Protein AF-A0A519MA25-F1 (afdb_monomer_lite)

Radius of gyration: 19.45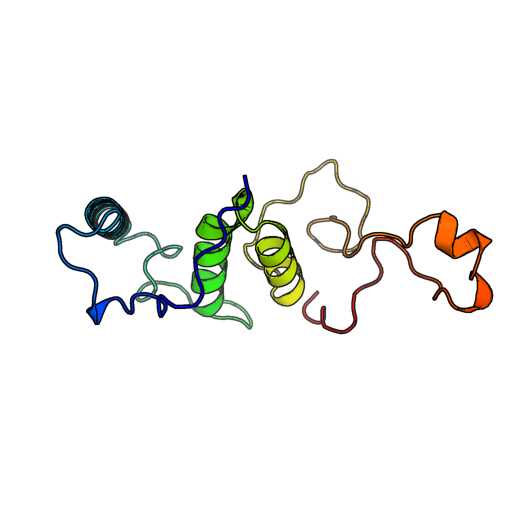 Å; chains: 1; bounding box: 44×44×52 Å

Secondary structure (DSSP, 8-state):
---PPPTTS----GGG--TTSTTHHHHHHHHHHTTT-TTT-TTT----STTTTHHHHHHHHHHHHTTTSHHHHHHHHHHH--S-PPPPTT--S-SSTT---SSPPPPHHHHHHSGGGS----TTSPPTT----

Structure (mmCIF, N/CA/C/O backbone):
data_AF-A0A519MA25-F1
#
_entry.id   AF-A0A519MA25-F1
#
loop_
_atom_site.group_PDB
_atom_site.id
_atom_site.type_symbol
_atom_site.label_atom_id
_atom_site.label_alt_id
_atom_site.label_comp_id
_atom_site.label_asym_id
_atom_site.label_entity_id
_atom_site.label_seq_id
_atom_site.pdbx_PDB_ins_code
_atom_site.Cartn_x
_atom_site.Cartn_y
_atom_site.Cartn_z
_atom_site.occupancy
_atom_site.B_iso_or_equiv
_atom_site.auth_seq_id
_atom_site.auth_comp_id
_atom_site.auth_asym_id
_atom_site.auth_atom_id
_atom_site.pdbx_PDB_model_num
ATOM 1 N N . MET A 1 1 ? 16.150 -11.833 9.141 1.00 39.25 1 MET A N 1
ATOM 2 C CA . MET A 1 1 ? 15.090 -12.604 9.821 1.00 39.25 1 MET A CA 1
ATOM 3 C C . MET A 1 1 ? 13.832 -12.474 8.975 1.00 39.25 1 MET A C 1
ATOM 5 O O . MET A 1 1 ? 13.166 -11.455 9.054 1.00 39.25 1 MET A O 1
ATOM 9 N N . TYR A 1 2 ? 13.580 -13.423 8.071 1.00 37.94 2 TYR A N 1
ATOM 10 C CA . TYR A 1 2 ? 12.334 -13.448 7.301 1.00 37.94 2 TYR A CA 1
ATOM 11 C C . TYR A 1 2 ? 11.274 -14.107 8.176 1.00 37.94 2 TYR A C 1
ATOM 13 O O . TYR A 1 2 ? 11.404 -15.282 8.511 1.00 37.94 2 TYR A O 1
ATOM 21 N N . ALA A 1 3 ? 10.253 -13.355 8.573 1.00 50.03 3 ALA A N 1
ATOM 22 C CA . ALA A 1 3 ? 9.074 -13.916 9.218 1.00 50.03 3 ALA A CA 1
ATOM 23 C C . ALA A 1 3 ? 8.199 -14.574 8.139 1.00 50.03 3 ALA A C 1
ATOM 25 O O . ALA A 1 3 ? 7.176 -14.029 7.737 1.00 50.03 3 ALA A O 1
ATOM 26 N N . TYR A 1 4 ? 8.630 -15.718 7.603 1.00 46.66 4 TYR A N 1
ATOM 27 C CA . TYR A 1 4 ? 7.770 -16.499 6.722 1.00 46.66 4 TYR A CA 1
ATOM 28 C C . TYR A 1 4 ? 6.753 -17.253 7.581 1.00 46.66 4 TYR A C 1
ATOM 30 O O . TYR A 1 4 ? 7.096 -18.028 8.474 1.00 46.66 4 TYR A O 1
ATOM 38 N N . ARG A 1 5 ? 5.471 -17.001 7.328 1.00 49.75 5 ARG A N 1
ATOM 39 C CA . ARG A 1 5 ? 4.375 -17.780 7.899 1.00 49.75 5 ARG A CA 1
ATOM 40 C C . ARG A 1 5 ? 4.265 -19.077 7.097 1.00 49.75 5 ARG A C 1
ATOM 42 O O . ARG A 1 5 ? 4.099 -19.030 5.883 1.00 49.75 5 ARG A O 1
ATOM 49 N N . SER A 1 6 ? 4.371 -20.226 7.764 1.00 45.19 6 SER A N 1
ATOM 50 C CA . SER A 1 6 ? 4.142 -21.539 7.144 1.00 45.19 6 SER A CA 1
ATOM 51 C C . SER A 1 6 ? 2.755 -21.582 6.492 1.00 45.19 6 SER A C 1
ATOM 53 O O . SER A 1 6 ? 1.752 -21.360 7.172 1.00 45.19 6 SER A O 1
ATOM 55 N N . GLY A 1 7 ? 2.695 -21.889 5.191 1.00 49.03 7 GLY A N 1
ATOM 56 C CA . GLY A 1 7 ? 1.465 -21.901 4.383 1.00 49.03 7 GLY A CA 1
ATOM 57 C C . GLY A 1 7 ? 0.425 -22.961 4.772 1.00 49.03 7 GLY A C 1
ATOM 58 O O . GLY A 1 7 ? -0.634 -23.026 4.161 1.00 49.03 7 GLY A O 1
ATOM 59 N N . THR A 1 8 ? 0.699 -23.784 5.788 1.00 45.81 8 THR A N 1
ATOM 60 C CA . THR A 1 8 ? -0.249 -24.760 6.351 1.00 45.81 8 THR A CA 1
ATOM 61 C C . THR A 1 8 ? -1.194 -24.167 7.391 1.00 45.81 8 THR A C 1
ATOM 63 O O . THR A 1 8 ? -2.216 -24.772 7.703 1.00 45.81 8 THR A O 1
ATOM 66 N N . ALA A 1 9 ? -0.899 -22.978 7.917 1.00 47.56 9 ALA A N 1
ATOM 67 C CA . ALA A 1 9 ? -1.869 -22.236 8.699 1.00 47.56 9 ALA A CA 1
ATOM 68 C C . ALA A 1 9 ? -2.711 -21.421 7.723 1.00 47.56 9 ALA A C 1
ATOM 70 O O . ALA A 1 9 ? -2.257 -20.372 7.253 1.00 47.56 9 ALA A O 1
ATOM 71 N N . ALA A 1 10 ? -3.950 -21.863 7.471 1.00 46.88 10 ALA A N 1
ATOM 72 C CA . ALA A 1 10 ? -4.991 -20.947 7.018 1.00 46.88 10 ALA A CA 1
ATOM 73 C C . ALA A 1 10 ? -4.832 -19.626 7.801 1.00 46.88 10 ALA A C 1
ATOM 75 O O . ALA A 1 10 ? -4.471 -19.674 8.993 1.00 46.88 10 ALA A O 1
ATOM 76 N N . PRO A 1 11 ? -5.013 -18.440 7.179 1.00 51.09 11 PRO A N 1
ATOM 77 C CA . PRO A 1 11 ? -5.175 -17.232 7.974 1.00 51.09 11 PRO A CA 1
ATOM 78 C C . PRO A 1 11 ? -6.191 -17.614 9.039 1.00 51.09 11 PRO A C 1
ATOM 80 O O . PRO A 1 11 ? -7.239 -18.149 8.683 1.00 51.09 11 PRO A O 1
ATOM 83 N N . ALA A 1 12 ? -5.818 -17.503 10.319 1.00 51.12 12 ALA A N 1
ATOM 84 C CA . ALA A 1 12 ? -6.768 -17.722 11.387 1.00 51.12 12 ALA A CA 1
ATOM 85 C C . ALA A 1 12 ? -7.875 -16.735 11.054 1.00 51.12 12 ALA A C 1
ATOM 87 O O . ALA A 1 12 ? -7.700 -15.522 11.184 1.00 51.12 12 ALA A O 1
ATOM 88 N N . THR A 1 13 ? -8.959 -17.239 10.475 1.00 45.03 13 THR A N 1
ATOM 89 C CA . THR A 1 13 ? -10.181 -16.481 10.416 1.00 45.03 13 THR A CA 1
ATOM 90 C C . THR A 1 13 ? -10.443 -16.158 11.876 1.00 45.03 13 THR A C 1
ATOM 92 O O . THR A 1 13 ? -10.137 -16.963 12.759 1.00 45.03 13 THR A O 1
ATOM 95 N N . VAL A 1 14 ? -10.932 -14.957 12.166 1.00 53.12 14 VAL A N 1
ATOM 96 C CA . VAL A 1 14 ? -11.204 -14.529 13.551 1.00 53.12 14 VAL A CA 1
ATOM 97 C C . VAL A 1 14 ? -11.963 -15.624 14.333 1.00 53.12 14 VAL A C 1
ATOM 99 O O . VAL A 1 14 ? -11.759 -15.788 15.529 1.00 53.12 14 VAL A O 1
ATOM 102 N N . ALA A 1 15 ? -12.726 -16.461 13.619 1.00 52.00 15 ALA A N 1
ATOM 103 C CA . ALA A 1 15 ? -13.397 -17.667 14.090 1.00 52.00 15 ALA A CA 1
ATOM 104 C C . ALA A 1 15 ? -12.537 -18.720 14.833 1.00 52.00 15 ALA A C 1
ATOM 106 O O . ALA A 1 15 ? -13.106 -19.456 15.631 1.00 52.00 15 ALA A O 1
ATOM 107 N N . SER A 1 16 ? -11.218 -18.832 14.617 1.00 57.28 16 SER A N 1
ATOM 108 C CA . SER A 1 16 ? -10.362 -19.790 15.350 1.00 57.28 16 SER A CA 1
ATOM 109 C C . SER A 1 16 ? -9.531 -19.154 16.470 1.00 57.28 16 SER A C 1
ATOM 111 O O . SER A 1 16 ? -8.800 -19.862 17.163 1.00 57.28 16 SER A O 1
ATOM 113 N N . ALA A 1 17 ? -9.588 -17.830 16.630 1.00 65.69 17 ALA A N 1
ATOM 114 C CA . ALA A 1 17 ? -8.863 -17.128 17.679 1.00 65.69 17 ALA A CA 1
ATOM 115 C C . ALA A 1 17 ? -9.638 -17.219 19.001 1.00 65.69 17 ALA A C 1
ATOM 117 O O . ALA A 1 17 ? -10.780 -16.779 19.109 1.00 65.69 17 ALA A O 1
ATOM 118 N N . THR A 1 18 ? -9.011 -17.783 20.029 1.00 75.00 18 THR A N 1
ATOM 119 C CA . THR A 1 18 ? -9.531 -17.772 21.404 1.00 75.00 18 THR A CA 1
ATOM 120 C C . THR A 1 18 ? -8.996 -16.560 22.167 1.00 75.00 18 THR A C 1
ATOM 122 O O . THR A 1 18 ? -7.985 -15.974 21.782 1.00 75.00 18 THR A O 1
ATOM 125 N N . ALA A 1 19 ? -9.599 -16.220 23.312 1.00 75.44 19 ALA A N 1
ATOM 126 C CA . ALA A 1 19 ? -9.124 -15.133 24.182 1.00 75.44 19 ALA A CA 1
ATOM 127 C C . ALA A 1 19 ? -7.660 -15.292 24.655 1.00 75.44 19 ALA A C 1
ATOM 129 O O . ALA A 1 19 ? -7.039 -14.320 25.072 1.00 75.44 19 ALA A O 1
ATOM 130 N N . THR A 1 20 ? -7.101 -16.503 24.579 1.00 79.62 20 THR A N 1
ATOM 131 C CA . THR A 1 20 ? -5.714 -16.819 24.952 1.00 79.62 20 THR A CA 1
ATOM 132 C C . THR A 1 20 ? -4.737 -16.780 23.775 1.00 79.62 20 THR A C 1
ATOM 134 O O . THR A 1 20 ? -3.533 -16.929 23.976 1.00 79.62 20 THR A O 1
ATOM 137 N N . THR A 1 21 ? -5.222 -16.584 22.545 1.00 86.00 21 THR A N 1
ATOM 138 C CA . THR A 1 21 ? -4.361 -16.487 21.363 1.00 86.00 21 THR A CA 1
ATOM 139 C C . THR A 1 21 ? -3.507 -15.221 21.451 1.00 86.00 21 THR A C 1
ATOM 141 O O . THR A 1 21 ? -4.016 -14.127 21.709 1.00 86.00 21 THR A O 1
ATOM 144 N N . ALA A 1 22 ? -2.197 -15.358 21.229 1.00 82.62 22 ALA A N 1
ATOM 145 C CA . ALA A 1 22 ? -1.273 -14.229 21.263 1.00 82.62 22 ALA A CA 1
ATOM 146 C C . ALA A 1 22 ? -1.735 -13.115 20.304 1.00 82.62 22 ALA A C 1
ATOM 148 O O . ALA A 1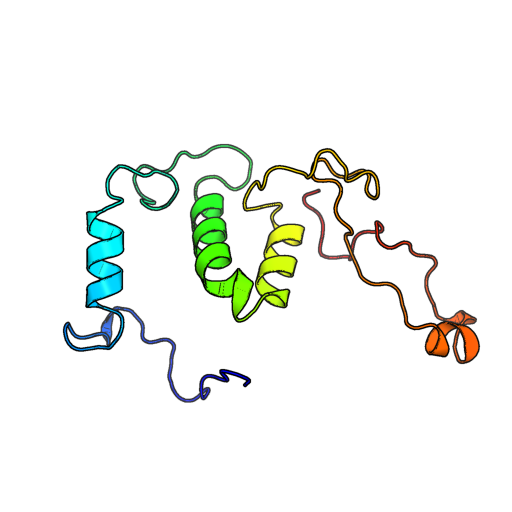 22 ? -2.024 -13.373 19.137 1.00 82.62 22 ALA A O 1
ATOM 149 N N . GLY A 1 23 ? -1.817 -11.879 20.804 1.00 83.25 23 GLY A N 1
ATOM 150 C CA . GLY A 1 23 ? -2.285 -10.717 20.042 1.00 83.25 23 GLY A CA 1
ATOM 151 C C . GLY A 1 23 ? -3.766 -10.367 20.232 1.00 83.25 23 GLY A C 1
ATOM 152 O O . GLY A 1 23 ? -4.136 -9.227 19.959 1.00 83.25 23 GLY A O 1
ATOM 153 N N . VAL A 1 24 ? -4.614 -11.277 20.739 1.00 86.38 24 VAL A N 1
ATOM 154 C CA . VAL A 1 24 ? -6.061 -11.012 20.904 1.00 86.38 24 VAL A CA 1
ATOM 155 C C . VAL A 1 24 ? -6.329 -9.929 21.948 1.00 86.38 24 VAL A C 1
ATOM 157 O O . VAL A 1 24 ? -7.131 -9.030 21.703 1.00 86.38 24 VAL A O 1
ATOM 160 N N . THR A 1 25 ? -5.618 -9.945 23.078 1.00 89.12 25 THR A N 1
ATOM 161 C CA . THR A 1 25 ? -5.731 -8.884 24.091 1.00 89.12 25 THR A CA 1
ATOM 162 C C . THR A 1 25 ? -5.348 -7.520 23.515 1.00 89.12 25 THR A C 1
ATOM 164 O O . THR A 1 25 ? -6.071 -6.548 23.708 1.00 89.12 25 THR A O 1
ATOM 167 N N . GLN A 1 26 ? -4.246 -7.439 22.762 1.00 90.44 26 GLN A N 1
ATOM 168 C CA . GLN A 1 26 ? -3.789 -6.198 22.131 1.00 90.44 26 GLN A CA 1
ATOM 169 C C . GLN A 1 26 ? -4.781 -5.702 21.073 1.00 90.44 26 GLN A C 1
ATOM 171 O O . GLN A 1 26 ? -5.070 -4.509 21.030 1.00 90.44 26 GLN A O 1
ATOM 176 N N . TYR A 1 27 ? -5.332 -6.609 20.262 1.00 87.00 27 TYR A N 1
ATOM 177 C CA . TYR A 1 27 ? -6.381 -6.307 19.288 1.00 87.00 27 TYR A CA 1
ATOM 178 C C . TYR A 1 27 ? -7.638 -5.730 19.956 1.00 87.00 27 TYR A C 1
ATOM 180 O O . TYR A 1 27 ? -8.116 -4.672 19.551 1.00 87.00 27 TYR A O 1
ATOM 188 N N . ASN A 1 28 ? -8.134 -6.367 21.022 1.00 89.75 28 ASN A N 1
ATOM 189 C CA . ASN A 1 28 ? -9.315 -5.895 21.748 1.00 89.75 28 ASN A CA 1
ATOM 190 C C . ASN A 1 28 ? -9.080 -4.518 22.385 1.00 89.75 28 ASN A C 1
ATOM 192 O O . ASN A 1 28 ? -9.925 -3.632 22.265 1.00 89.75 28 ASN A O 1
ATOM 196 N N . THR A 1 29 ? -7.913 -4.306 23.003 1.00 94.12 29 THR A N 1
ATOM 197 C CA . THR A 1 29 ? -7.520 -2.996 23.545 1.00 94.12 29 THR A CA 1
ATOM 198 C C . THR A 1 29 ? -7.434 -1.937 22.446 1.00 94.12 29 THR A C 1
ATOM 200 O O . THR A 1 29 ? -7.910 -0.817 22.627 1.00 94.12 29 THR A O 1
ATOM 203 N N . TYR A 1 30 ? -6.862 -2.279 21.288 1.00 92.69 30 TYR A N 1
ATOM 204 C CA . TYR A 1 30 ? -6.779 -1.372 20.146 1.00 92.69 30 TYR A CA 1
ATOM 205 C C . TYR A 1 30 ? -8.168 -0.937 19.665 1.00 92.69 30 TYR A C 1
ATOM 207 O O . TYR A 1 30 ? -8.387 0.259 19.476 1.00 92.69 30 TYR A O 1
ATOM 215 N N . LEU A 1 31 ? -9.120 -1.867 19.537 1.00 91.44 31 LEU A N 1
ATOM 216 C CA . LEU A 1 31 ? -10.497 -1.538 19.161 1.00 91.44 31 LEU A CA 1
ATOM 217 C C . LEU A 1 31 ? -11.196 -0.664 20.205 1.00 91.44 31 LEU A C 1
ATOM 219 O O . LEU A 1 31 ? -11.778 0.361 19.849 1.00 91.44 31 LEU A O 1
ATOM 223 N N . ALA A 1 32 ? -11.102 -1.028 21.487 1.00 94.38 32 ALA A N 1
ATOM 224 C CA . ALA A 1 32 ? -11.731 -0.285 22.577 1.00 94.38 32 ALA A CA 1
ATOM 225 C C . ALA A 1 32 ? -11.241 1.173 22.650 1.00 94.38 32 ALA A C 1
ATOM 227 O O . ALA A 1 32 ? -12.036 2.086 22.866 1.00 94.38 32 ALA A O 1
ATOM 228 N N . ASN A 1 33 ? -9.951 1.404 22.392 1.00 96.69 33 ASN A N 1
ATOM 229 C CA . ASN A 1 33 ? -9.353 2.740 22.418 1.00 96.69 33 ASN A CA 1
ATOM 230 C C . ASN A 1 33 ? -9.685 3.597 21.184 1.00 96.69 33 ASN A C 1
ATOM 232 O O . ASN A 1 33 ? -9.432 4.799 21.196 1.00 96.69 33 ASN A O 1
ATOM 236 N N . ASN A 1 34 ? -10.216 3.006 20.111 1.00 95.62 34 ASN A N 1
ATOM 237 C CA . ASN A 1 34 ? -10.396 3.676 18.821 1.00 95.62 34 ASN A CA 1
ATOM 238 C C . ASN A 1 34 ? -11.856 3.699 18.341 1.00 95.62 34 ASN A C 1
ATOM 240 O O . ASN A 1 34 ? -12.115 3.902 17.155 1.00 95.62 34 ASN A O 1
ATOM 244 N N . THR A 1 35 ? -12.824 3.550 19.248 1.00 95.69 35 THR A N 1
ATOM 245 C CA . THR A 1 35 ? -14.261 3.545 18.918 1.00 95.69 35 THR A CA 1
ATOM 246 C C . THR A 1 35 ? -14.725 4.811 18.194 1.00 95.69 35 THR A C 1
ATOM 248 O O . THR A 1 35 ? -15.580 4.717 17.319 1.00 95.69 35 THR A O 1
ATOM 251 N N . ALA A 1 36 ? -14.140 5.973 18.498 1.00 95.62 36 ALA A N 1
ATOM 252 C CA . ALA A 1 36 ? -14.449 7.256 17.857 1.00 95.62 36 ALA A CA 1
ATOM 253 C C . ALA A 1 36 ? -13.461 7.658 16.743 1.00 95.62 36 ALA A C 1
ATOM 255 O O . ALA A 1 36 ? -13.584 8.744 16.180 1.00 95.62 36 ALA A O 1
ATOM 256 N N . ASN A 1 37 ? -12.468 6.821 16.423 1.00 93.06 37 ASN A N 1
ATOM 257 C CA . ASN A 1 37 ? -11.458 7.137 15.415 1.00 93.06 37 ASN A CA 1
ATOM 258 C C . ASN A 1 37 ? -11.898 6.628 14.028 1.00 93.06 37 ASN A C 1
ATOM 260 O O . ASN A 1 37 ? -11.873 5.415 13.798 1.00 93.06 37 ASN A O 1
ATOM 264 N N . PRO A 1 38 ? -12.239 7.508 13.068 1.00 90.06 38 PRO A N 1
ATOM 265 C CA . PRO A 1 38 ? -12.717 7.092 11.748 1.00 90.06 38 PRO A CA 1
ATOM 266 C C . PRO A 1 38 ? -11.628 6.466 10.860 1.00 90.06 38 PRO A C 1
ATOM 268 O O . PRO A 1 38 ? -11.952 5.913 9.813 1.00 90.06 38 PRO A O 1
ATOM 271 N N . LEU A 1 39 ? -10.349 6.521 11.261 1.00 88.12 39 LEU A N 1
ATOM 272 C CA . LEU A 1 39 ? -9.246 5.817 10.589 1.00 88.12 39 LEU A CA 1
ATOM 273 C C . LEU A 1 39 ? -9.101 4.353 11.031 1.00 88.12 39 LEU A C 1
ATOM 275 O O . LEU A 1 39 ? -8.265 3.620 10.499 1.00 88.12 39 LEU A O 1
ATOM 279 N N . VAL A 1 40 ? -9.894 3.931 12.017 1.00 91.19 40 VAL A N 1
ATOM 280 C CA . VAL A 1 40 ? -9.856 2.589 12.609 1.00 91.19 40 VAL A CA 1
ATOM 281 C C . VAL A 1 40 ? -11.242 1.959 12.598 1.00 91.19 40 VAL A C 1
ATOM 283 O O . VAL A 1 40 ? -11.411 0.846 12.105 1.00 91.19 40 VAL A O 1
ATOM 286 N N . ASN A 1 41 ? -12.243 2.675 13.111 1.00 91.25 41 ASN A N 1
ATOM 287 C CA . ASN A 1 41 ? -13.614 2.199 13.157 1.00 91.25 41 ASN A CA 1
ATOM 288 C C . ASN A 1 41 ? -14.279 2.361 11.778 1.00 91.25 41 ASN A C 1
ATOM 290 O O . ASN A 1 41 ? -14.637 3.461 11.353 1.00 91.25 41 ASN A O 1
ATOM 294 N N . PHE A 1 42 ? -14.452 1.231 11.092 1.00 89.69 42 PHE A N 1
ATOM 295 C CA . PHE A 1 42 ? -15.022 1.152 9.748 1.00 89.69 42 PHE A CA 1
ATOM 296 C C . PHE A 1 42 ? -16.486 1.614 9.676 1.00 89.69 42 PHE A C 1
ATOM 298 O O . PHE A 1 42 ? -16.923 2.145 8.648 1.00 89.69 42 PHE A O 1
ATOM 305 N N . ASP A 1 43 ? -17.257 1.452 10.752 1.00 89.94 43 ASP A N 1
ATOM 306 C CA . ASP A 1 43 ? -18.680 1.796 10.756 1.00 89.94 43 ASP A CA 1
ATOM 307 C C . ASP A 1 43 ? -18.878 3.310 10.667 1.00 89.94 43 ASP A C 1
ATOM 309 O O . ASP A 1 43 ? -19.693 3.776 9.866 1.00 89.94 43 ASP A O 1
ATOM 313 N N . ILE A 1 44 ? -18.046 4.071 11.383 1.00 90.94 44 ILE A N 1
ATOM 314 C CA . ILE A 1 44 ? -18.079 5.542 11.410 1.00 90.94 44 ILE A CA 1
ATOM 315 C C . ILE A 1 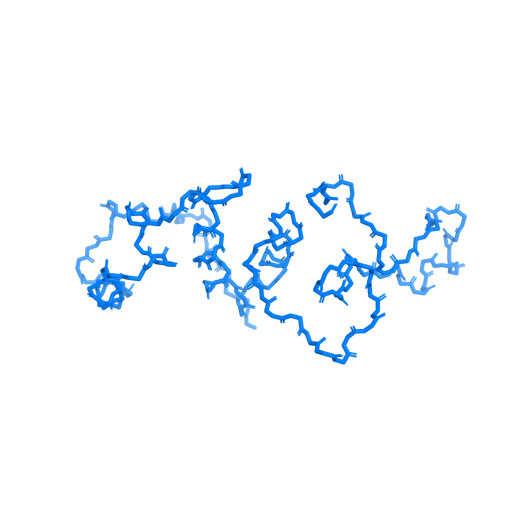44 ? -17.184 6.199 10.347 1.00 90.94 44 ILE A C 1
ATOM 317 O O . ILE A 1 44 ? -17.160 7.424 10.234 1.00 90.94 44 ILE A O 1
ATOM 321 N N . ALA A 1 45 ? -16.420 5.410 9.587 1.00 90.06 45 ALA A N 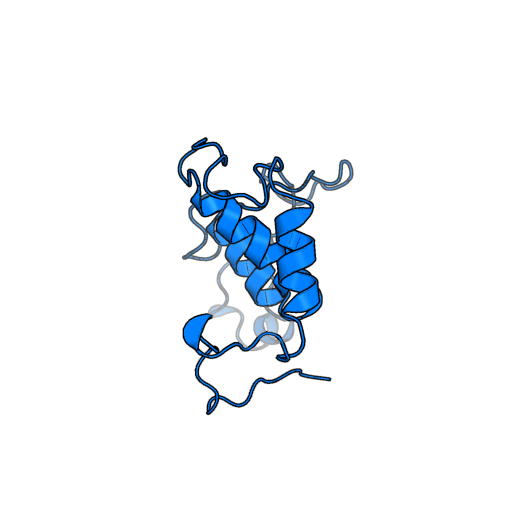1
ATOM 322 C CA . ALA A 1 45 ? -15.536 5.921 8.548 1.00 90.06 45 ALA A CA 1
ATOM 323 C C . ALA A 1 45 ? -16.310 6.667 7.452 1.00 90.06 45 ALA A C 1
ATOM 325 O O . ALA A 1 45 ? -17.355 6.208 6.979 1.00 90.06 45 ALA A O 1
ATOM 326 N N . THR A 1 46 ? -15.769 7.797 7.000 1.00 84.56 46 THR A N 1
ATOM 327 C CA . THR A 1 46 ? -16.375 8.596 5.933 1.00 84.56 46 THR A CA 1
ATOM 328 C C . THR A 1 46 ? -16.173 7.947 4.565 1.00 84.56 46 THR A C 1
ATOM 330 O O . THR A 1 46 ? -15.125 7.383 4.250 1.00 84.56 46 THR A O 1
ATOM 333 N N . THR A 1 47 ? -17.190 8.034 3.711 1.00 83.06 47 THR A N 1
ATOM 334 C CA . THR A 1 47 ? -17.100 7.651 2.299 1.00 83.06 47 THR A CA 1
ATOM 335 C C . THR A 1 47 ? -16.714 8.871 1.472 1.00 83.06 47 THR A C 1
ATOM 337 O O . THR A 1 47 ? -17.583 9.549 0.927 1.00 83.06 47 THR A O 1
ATOM 340 N N . SER A 1 48 ? -15.417 9.166 1.396 1.00 73.69 48 SER A N 1
ATOM 341 C CA . SER A 1 48 ? -14.900 10.302 0.624 1.00 73.69 48 SER A CA 1
ATOM 342 C C . SER A 1 48 ? -13.940 9.836 -0.472 1.00 73.69 48 SER A C 1
ATOM 344 O O . SER A 1 48 ? -13.057 9.015 -0.228 1.00 73.69 48 SER A O 1
ATOM 346 N N . GLY A 1 49 ? -14.097 10.382 -1.682 1.00 76.38 49 GLY A N 1
ATOM 347 C CA . GLY A 1 49 ? -13.311 9.997 -2.860 1.00 76.38 49 GLY A CA 1
ATOM 348 C C . GLY A 1 49 ? -13.674 8.616 -3.427 1.00 76.38 49 GLY A C 1
ATOM 349 O O . GLY A 1 49 ? -14.537 7.913 -2.905 1.00 76.38 49 GLY A O 1
ATOM 350 N N . ASN A 1 50 ? -12.997 8.213 -4.505 1.00 80.62 50 ASN A N 1
ATOM 351 C CA . ASN A 1 50 ? -13.347 7.021 -5.293 1.00 80.62 50 ASN A CA 1
ATOM 352 C C . ASN A 1 50 ? -13.241 5.689 -4.529 1.00 80.62 50 ASN A C 1
ATOM 354 O O . ASN A 1 50 ? -13.886 4.720 -4.912 1.00 80.62 50 ASN A O 1
ATOM 358 N N . LEU A 1 51 ? -12.439 5.629 -3.462 1.00 83.25 51 LEU A N 1
ATOM 359 C CA . LEU A 1 51 ? -12.236 4.408 -2.671 1.00 83.25 51 LEU A CA 1
ATOM 360 C C . LEU A 1 51 ? -13.220 4.268 -1.498 1.00 83.25 51 LEU A C 1
ATOM 362 O O . LEU A 1 51 ? -13.329 3.187 -0.917 1.00 83.25 51 LEU A O 1
ATOM 366 N N . GLY A 1 52 ? -13.936 5.334 -1.121 1.00 88.00 52 GLY A N 1
ATOM 367 C CA . GLY A 1 52 ? -14.837 5.328 0.033 1.00 88.00 52 GLY A CA 1
ATOM 368 C C . GLY A 1 52 ? -14.187 4.723 1.288 1.00 88.00 52 GLY A C 1
ATOM 369 O O . GLY A 1 52 ? -13.036 5.015 1.615 1.00 88.00 52 GLY A O 1
ATOM 370 N N . LYS A 1 53 ? -14.898 3.811 1.965 1.00 89.50 53 LYS A N 1
ATOM 371 C CA . LYS A 1 53 ? -14.394 3.138 3.178 1.00 89.50 53 LYS A CA 1
ATOM 372 C C . LYS A 1 53 ? -13.211 2.189 2.927 1.00 89.50 53 LYS A C 1
ATOM 374 O O . LYS A 1 53 ? -12.528 1.817 3.880 1.00 89.50 53 LYS A O 1
ATOM 379 N N . GLN A 1 54 ? -12.914 1.811 1.676 1.00 89.44 54 GLN A N 1
ATOM 380 C CA . GLN A 1 54 ? -11.759 0.952 1.368 1.00 89.44 54 GLN A CA 1
ATOM 381 C C . GLN A 1 54 ? -10.428 1.626 1.735 1.00 89.44 54 GLN A C 1
ATOM 383 O O . GLN A 1 54 ? -9.465 0.932 2.058 1.00 89.44 54 GLN A O 1
ATOM 388 N N . ALA A 1 55 ? -10.377 2.964 1.763 1.00 89.75 55 ALA A N 1
ATOM 389 C CA . ALA A 1 55 ? -9.205 3.704 2.225 1.00 89.75 55 ALA A CA 1
ATOM 390 C C . ALA A 1 55 ? -8.815 3.347 3.674 1.00 89.75 55 ALA A C 1
ATOM 392 O O . ALA A 1 55 ? -7.629 3.306 3.989 1.00 89.75 55 ALA A O 1
ATOM 393 N N . ILE A 1 56 ? -9.785 3.008 4.533 1.00 91.81 56 ILE A N 1
ATOM 394 C CA . ILE A 1 56 ? -9.525 2.598 5.922 1.00 91.81 56 ILE A CA 1
ATOM 395 C C . ILE A 1 56 ? -8.883 1.217 5.982 1.00 91.81 56 ILE A C 1
ATOM 397 O O . ILE A 1 56 ? -7.923 1.012 6.719 1.00 91.81 56 ILE A O 1
ATOM 401 N N . ILE A 1 57 ? -9.356 0.283 5.156 1.00 91.56 57 ILE A N 1
ATOM 402 C CA . ILE A 1 57 ? -8.761 -1.054 5.054 1.00 91.56 57 ILE A CA 1
ATOM 403 C C . ILE A 1 57 ? -7.295 -0.936 4.616 1.00 91.56 57 ILE A C 1
ATOM 405 O O . ILE A 1 57 ? -6.417 -1.560 5.208 1.00 91.56 57 ILE A O 1
ATOM 409 N N . LEU A 1 58 ? -7.020 -0.086 3.624 1.00 92.19 58 LEU A N 1
ATOM 410 C CA . LEU A 1 58 ? -5.662 0.173 3.140 1.00 92.19 58 LEU A CA 1
ATOM 411 C C . LEU A 1 58 ? -4.791 0.866 4.194 1.00 92.19 58 LEU A C 1
ATOM 413 O O . LEU A 1 58 ? -3.625 0.511 4.346 1.00 92.19 58 LEU A O 1
ATOM 417 N N . TYR A 1 59 ? -5.355 1.796 4.968 1.00 92.31 59 TYR A N 1
ATOM 418 C CA . TYR A 1 59 ? -4.664 2.439 6.086 1.00 92.31 59 TYR A CA 1
ATOM 419 C C . TYR A 1 59 ? -4.237 1.415 7.151 1.00 92.31 59 TYR A C 1
ATOM 421 O O . TYR A 1 59 ? -3.072 1.371 7.544 1.00 92.31 59 TYR A O 1
ATOM 429 N N . GLN A 1 60 ? -5.151 0.531 7.561 1.00 92.62 60 GLN A N 1
ATOM 430 C CA . GLN A 1 60 ? -4.868 -0.531 8.532 1.00 92.62 60 GLN A CA 1
ATOM 431 C C . GLN A 1 60 ? -3.842 -1.537 8.002 1.00 92.62 60 GLN A C 1
ATOM 433 O O . GLN A 1 60 ? -2.917 -1.928 8.718 1.00 92.62 60 GLN A O 1
ATOM 438 N N . LYS A 1 61 ? -3.945 -1.900 6.719 1.00 92.94 61 LYS A N 1
ATOM 439 C CA . LYS A 1 61 ? -2.960 -2.754 6.052 1.00 92.94 61 LYS A CA 1
ATOM 440 C C . LYS A 1 61 ? -1.570 -2.110 6.045 1.00 92.94 61 LYS A C 1
ATOM 442 O O . LYS A 1 61 ? -0.593 -2.775 6.375 1.00 92.94 61 LYS A O 1
ATOM 447 N N . TYR A 1 62 ? -1.471 -0.815 5.750 1.00 93.62 62 TYR A N 1
ATOM 448 C CA . TYR A 1 62 ? -0.201 -0.090 5.796 1.00 93.62 62 TYR A CA 1
ATOM 449 C C . TYR A 1 62 ? 0.423 -0.100 7.201 1.00 93.62 62 TYR A C 1
ATOM 451 O O . TYR A 1 62 ? 1.616 -0.377 7.341 1.00 93.62 62 TYR A O 1
ATOM 459 N N . LEU A 1 63 ? -0.362 0.141 8.259 1.00 91.94 63 LEU A N 1
ATOM 460 C CA . LEU A 1 63 ? 0.137 0.081 9.640 1.00 91.94 63 LEU A CA 1
ATOM 461 C C . LEU A 1 63 ? 0.667 -1.311 10.008 1.00 91.94 63 LEU A C 1
ATOM 463 O O . LEU A 1 63 ? 1.694 -1.412 10.676 1.00 91.94 63 LEU A O 1
ATOM 467 N N . ALA A 1 64 ? 0.007 -2.370 9.537 1.00 90.56 64 ALA A N 1
ATOM 468 C CA . ALA A 1 64 ? 0.437 -3.742 9.783 1.00 90.56 64 ALA A CA 1
ATOM 469 C C . ALA A 1 64 ? 1.707 -4.125 9.002 1.00 90.56 64 ALA A C 1
ATOM 471 O O . ALA A 1 64 ? 2.530 -4.883 9.510 1.00 90.56 64 ALA A O 1
ATOM 472 N N . LEU A 1 65 ? 1.869 -3.624 7.770 1.00 93.62 65 LEU A N 1
ATOM 473 C CA . LEU A 1 65 ? 2.873 -4.133 6.829 1.00 93.62 65 LEU A CA 1
ATOM 474 C C . LEU A 1 65 ? 4.092 -3.231 6.618 1.00 93.62 65 LEU A C 1
ATOM 476 O O . LEU A 1 65 ? 5.109 -3.735 6.146 1.00 93.62 65 LEU A O 1
ATOM 480 N N . ASN A 1 66 ? 4.050 -1.943 6.979 1.00 89.75 66 ASN A N 1
ATOM 481 C CA . ASN A 1 66 ? 5.112 -0.983 6.630 1.00 89.75 66 ASN A CA 1
ATOM 482 C C . ASN A 1 66 ? 6.535 -1.418 7.038 1.00 89.75 66 ASN A C 1
ATOM 484 O O . ASN A 1 66 ? 7.486 -1.049 6.356 1.00 89.75 66 ASN A O 1
ATOM 488 N N . SER A 1 67 ? 6.686 -2.217 8.100 1.00 89.69 67 SER A N 1
ATOM 489 C CA . SER A 1 67 ? 7.992 -2.647 8.625 1.00 89.69 67 SER A CA 1
ATOM 490 C C . SER A 1 67 ? 8.335 -4.115 8.341 1.00 89.69 67 SER A C 1
ATOM 492 O O . SER A 1 67 ? 9.505 -4.483 8.366 1.00 89.69 67 SER A O 1
ATOM 494 N N . ILE A 1 68 ? 7.336 -4.965 8.087 1.00 90.94 68 ILE A N 1
ATOM 495 C CA . ILE A 1 68 ? 7.529 -6.418 7.905 1.00 90.94 68 ILE A CA 1
ATOM 496 C C . ILE A 1 68 ? 7.364 -6.872 6.451 1.00 90.94 68 ILE A C 1
ATOM 498 O O . ILE A 1 68 ? 7.947 -7.875 6.051 1.00 90.94 68 ILE A O 1
ATOM 502 N N . ALA A 1 69 ? 6.588 -6.130 5.661 1.00 93.31 69 ALA A N 1
ATOM 503 C CA . ALA A 1 69 ? 6.294 -6.394 4.258 1.00 93.31 69 ALA A CA 1
ATOM 504 C C . ALA A 1 69 ? 6.225 -5.060 3.494 1.00 93.31 69 ALA A C 1
ATOM 506 O O . ALA A 1 69 ? 5.236 -4.731 2.837 1.00 93.31 69 ALA A O 1
ATOM 507 N N . SER A 1 70 ? 7.292 -4.265 3.607 1.00 91.50 70 SER A N 1
ATOM 508 C CA . SER A 1 70 ? 7.349 -2.896 3.080 1.00 91.50 70 SER A CA 1
ATOM 509 C C . SER A 1 70 ? 7.142 -2.824 1.565 1.00 91.50 70 SER A C 1
ATOM 511 O O . SER A 1 70 ? 6.596 -1.838 1.080 1.00 91.50 70 SER A O 1
ATOM 513 N N . THR A 1 71 ? 7.530 -3.862 0.815 1.00 92.25 71 THR A N 1
ATOM 514 C CA . THR A 1 71 ? 7.273 -3.944 -0.631 1.00 92.25 71 THR A CA 1
ATOM 515 C C . THR A 1 71 ? 5.779 -4.000 -0.930 1.00 92.25 71 THR A C 1
ATOM 517 O O . THR A 1 71 ? 5.300 -3.216 -1.738 1.00 92.25 71 THR A O 1
ATOM 520 N N . GLU A 1 72 ? 5.024 -4.847 -0.226 1.00 92.25 72 GLU A N 1
ATOM 521 C CA . GLU A 1 72 ? 3.569 -4.935 -0.398 1.00 92.25 72 GLU A CA 1
ATOM 522 C C . GLU A 1 72 ? 2.879 -3.639 0.042 1.00 92.25 72 GLU A C 1
ATOM 524 O O . GLU A 1 72 ? 2.004 -3.130 -0.656 1.00 92.25 72 GLU A O 1
ATOM 529 N N . ALA A 1 73 ? 3.318 -3.058 1.165 1.00 92.38 73 ALA A N 1
ATOM 530 C CA . ALA A 1 73 ? 2.815 -1.764 1.619 1.00 92.38 73 ALA A CA 1
ATOM 531 C C . ALA A 1 73 ? 3.044 -0.663 0.566 1.00 92.38 73 ALA A C 1
ATOM 533 O O . ALA A 1 73 ? 2.192 0.204 0.378 1.00 92.38 73 ALA A O 1
ATOM 534 N N . TRP A 1 74 ? 4.177 -0.710 -0.139 1.00 91.81 74 TRP A N 1
ATOM 535 C CA . TRP A 1 74 ? 4.506 0.234 -1.200 1.00 91.81 74 TRP A CA 1
ATOM 536 C C . TRP A 1 74 ? 3.742 -0.006 -2.506 1.00 91.81 74 TRP A C 1
ATOM 538 O O . TRP A 1 74 ? 3.377 0.946 -3.200 1.00 91.81 74 TRP A O 1
ATOM 548 N N . ASP A 1 75 ? 3.486 -1.264 -2.849 1.00 92.19 75 ASP A N 1
ATOM 549 C CA . ASP A 1 75 ? 2.681 -1.631 -4.012 1.00 92.19 75 ASP A CA 1
ATOM 550 C C . ASP A 1 75 ? 1.234 -1.163 -3.843 1.00 92.19 75 ASP A C 1
ATOM 552 O O . ASP A 1 75 ? 0.689 -0.512 -4.736 1.00 92.19 75 ASP A O 1
ATOM 556 N N . ASP A 1 76 ? 0.634 -1.406 -2.675 1.00 92.00 76 ASP A N 1
ATOM 557 C CA . ASP A 1 76 ? -0.716 -0.925 -2.374 1.00 92.00 76 ASP A CA 1
ATOM 558 C C . ASP A 1 76 ? -0.800 0.595 -2.316 1.00 92.00 76 ASP A C 1
ATOM 560 O O . ASP A 1 76 ? -1.781 1.169 -2.798 1.00 92.00 76 ASP A O 1
ATOM 564 N N . TYR A 1 77 ? 0.239 1.244 -1.782 1.00 90.56 77 TYR A N 1
ATOM 565 C CA . TYR A 1 77 ? 0.320 2.696 -1.779 1.00 90.56 77 TYR A CA 1
ATOM 566 C C . TYR A 1 77 ? 0.242 3.263 -3.189 1.00 90.56 77 TYR A C 1
ATOM 568 O O . TYR A 1 77 ? -0.568 4.149 -3.432 1.00 90.56 77 TYR A O 1
ATOM 576 N N . ARG A 1 78 ? 1.040 2.741 -4.126 1.00 90.19 78 ARG A N 1
ATOM 577 C CA . ARG A 1 78 ? 1.035 3.208 -5.520 1.00 90.19 78 ARG A CA 1
ATOM 578 C C . ARG A 1 78 ? -0.281 2.873 -6.218 1.00 90.19 78 ARG A C 1
ATOM 580 O O . ARG A 1 78 ? -0.917 3.740 -6.795 1.00 90.19 78 ARG A O 1
ATOM 587 N N . ARG A 1 79 ? -0.769 1.638 -6.065 1.00 90.06 79 ARG A N 1
ATOM 588 C CA . ARG A 1 79 ? -2.015 1.184 -6.702 1.00 90.06 79 ARG A CA 1
ATOM 589 C C . ARG A 1 79 ? -3.241 1.995 -6.269 1.00 90.06 79 ARG A C 1
ATOM 591 O O . ARG A 1 79 ? -4.139 2.206 -7.079 1.00 90.06 79 ARG A O 1
ATOM 598 N N . ALA A 1 80 ? -3.333 2.369 -4.993 1.00 89.50 80 ALA A N 1
ATOM 599 C CA . ALA A 1 80 ? -4.533 2.984 -4.423 1.00 89.50 80 ALA A CA 1
ATOM 600 C C . ALA A 1 80 ? -4.356 4.453 -4.008 1.00 89.50 80 ALA A C 1
ATOM 602 O O . ALA A 1 80 ? -5.328 5.093 -3.606 1.00 89.50 80 ALA A O 1
ATOM 603 N N . ALA A 1 81 ? -3.137 4.990 -4.060 1.00 87.25 81 ALA A N 1
ATOM 604 C CA . ALA A 1 81 ? -2.772 6.297 -3.519 1.00 87.25 81 ALA A CA 1
ATOM 605 C C . ALA A 1 81 ? -3.217 6.478 -2.049 1.00 87.25 81 ALA A C 1
ATOM 607 O O . ALA A 1 81 ? -3.699 7.552 -1.668 1.00 87.25 81 ALA A O 1
ATOM 608 N N . GLN A 1 82 ? -3.108 5.416 -1.238 1.00 88.50 82 GLN A N 1
ATOM 609 C CA . GLN A 1 82 ? -3.471 5.369 0.186 1.00 88.50 82 GLN A CA 1
ATOM 610 C C . GLN A 1 82 ? -2.401 4.621 1.003 1.00 88.50 82 GLN A C 1
ATOM 612 O O . GLN A 1 82 ? -1.858 3.637 0.517 1.00 88.50 82 GLN A O 1
ATOM 617 N N . PRO A 1 83 ? -2.151 4.988 2.269 1.00 88.88 83 PRO A N 1
ATOM 618 C CA . PRO A 1 83 ? -2.754 6.111 2.981 1.00 88.88 83 PRO A CA 1
ATOM 619 C C . PRO A 1 83 ? -2.262 7.466 2.459 1.00 88.88 83 PRO A C 1
ATOM 621 O O . PRO A 1 83 ? -1.173 7.572 1.907 1.00 88.88 83 PRO A O 1
ATOM 624 N N . LYS A 1 84 ? -3.042 8.534 2.644 1.00 82.69 84 LYS A N 1
ATOM 625 C CA . LYS A 1 84 ? -2.576 9.895 2.334 1.00 82.69 84 LYS A CA 1
ATOM 626 C C . LYS A 1 84 ? -1.544 10.343 3.372 1.00 82.69 84 LYS A C 1
ATOM 628 O O . LYS A 1 84 ? -1.892 10.857 4.430 1.00 82.69 84 LYS A O 1
ATOM 633 N N . LEU A 1 85 ? -0.271 10.103 3.070 1.00 78.31 85 LEU A N 1
ATOM 634 C CA . LEU A 1 85 ? 0.864 10.557 3.871 1.00 78.31 85 LEU A CA 1
ATOM 635 C C . LEU A 1 85 ? 1.253 11.987 3.464 1.00 78.31 85 LEU A C 1
ATOM 637 O O . LEU A 1 85 ? 1.213 12.301 2.272 1.00 78.31 85 LEU A O 1
ATOM 641 N N . PRO A 1 86 ? 1.640 12.856 4.414 1.00 77.50 86 PRO A N 1
ATOM 642 C CA . PRO A 1 86 ? 2.161 14.170 4.075 1.00 77.50 86 PRO A CA 1
ATOM 643 C C . PRO A 1 86 ? 3.453 14.023 3.267 1.00 77.50 86 PRO A C 1
ATOM 645 O O . PRO A 1 86 ? 4.370 13.295 3.652 1.00 77.50 86 PRO A O 1
ATOM 648 N N . ALA A 1 87 ? 3.517 14.725 2.138 1.00 75.62 87 ALA A N 1
ATOM 649 C CA . ALA A 1 87 ? 4.723 14.801 1.330 1.00 75.62 87 ALA A CA 1
ATOM 650 C C . ALA A 1 87 ? 5.840 15.498 2.117 1.00 75.62 87 ALA A C 1
ATOM 652 O O . ALA A 1 87 ? 5.587 16.467 2.836 1.00 75.62 87 ALA A O 1
ATOM 653 N N . SER A 1 88 ? 7.087 15.064 1.933 1.00 78.56 88 SER A N 1
ATOM 654 C CA . SER A 1 88 ? 8.226 15.863 2.388 1.00 78.56 88 SER A CA 1
ATOM 655 C C . SER A 1 88 ? 8.274 17.171 1.599 1.00 78.56 88 SER A C 1
ATOM 657 O O . SER A 1 88 ? 8.267 17.148 0.367 1.00 78.56 88 SER A O 1
ATOM 659 N N . THR A 1 89 ? 8.386 18.306 2.293 1.00 78.94 89 THR A N 1
ATOM 660 C CA . THR A 1 89 ? 8.527 19.634 1.666 1.00 78.94 89 THR A CA 1
ATOM 661 C C . THR A 1 89 ? 9.808 19.765 0.843 1.00 78.94 89 THR A C 1
ATOM 663 O O . THR A 1 89 ? 9.888 20.615 -0.035 1.00 78.94 89 THR A O 1
ATOM 666 N N . GLN A 1 90 ? 10.797 18.905 1.103 1.00 78.94 90 GLN A N 1
ATOM 667 C CA . GLN A 1 90 ? 12.075 18.872 0.392 1.00 78.94 90 GLN A CA 1
ATOM 668 C C . GLN A 1 90 ? 12.072 17.908 -0.802 1.00 78.94 90 GLN A C 1
ATOM 670 O O . GLN A 1 90 ? 13.079 17.797 -1.500 1.00 78.94 90 GLN A O 1
ATOM 675 N N . SER A 1 91 ? 10.980 17.174 -1.037 1.00 69.81 91 SER A N 1
ATOM 676 C CA . SER A 1 91 ? 10.911 16.228 -2.146 1.00 69.81 91 SER A CA 1
ATOM 677 C C . SER A 1 91 ? 10.470 16.929 -3.430 1.00 69.81 91 SER A C 1
ATOM 679 O O . SER A 1 91 ? 9.353 17.428 -3.523 1.00 69.81 91 SER A O 1
ATOM 681 N N . GLY A 1 92 ? 11.345 16.951 -4.439 1.00 65.31 92 GLY A N 1
ATOM 682 C CA . GLY A 1 92 ? 11.073 17.540 -5.759 1.00 65.31 92 GLY A CA 1
ATOM 683 C C . GLY A 1 92 ? 11.184 16.553 -6.923 1.00 65.31 92 GLY A C 1
ATOM 684 O O . GLY A 1 92 ? 11.208 16.972 -8.074 1.00 65.31 92 GLY A O 1
ATOM 685 N N . ILE A 1 93 ? 11.308 15.253 -6.638 1.00 67.56 93 ILE A N 1
ATOM 686 C CA . ILE A 1 93 ? 11.765 14.266 -7.629 1.00 67.56 93 ILE A CA 1
ATOM 687 C C . ILE A 1 93 ? 10.645 13.842 -8.590 1.00 67.56 93 ILE A C 1
ATOM 689 O O . ILE A 1 93 ? 10.916 13.591 -9.762 1.00 67.56 93 ILE A O 1
ATOM 693 N N . ALA A 1 94 ? 9.396 13.758 -8.123 1.00 69.31 94 ALA A N 1
ATOM 694 C CA . ALA A 1 94 ? 8.277 13.271 -8.932 1.00 69.31 94 ALA A CA 1
ATOM 695 C C . ALA A 1 94 ? 7.187 14.322 -9.171 1.00 69.31 94 ALA A C 1
ATOM 697 O O . ALA A 1 94 ? 7.017 15.261 -8.399 1.00 69.31 94 ALA A O 1
ATOM 698 N N . SER A 1 95 ? 6.414 14.163 -10.245 1.00 67.81 95 SER A N 1
ATOM 699 C CA . SER A 1 95 ? 5.285 15.045 -10.568 1.00 67.81 95 SER A CA 1
ATOM 700 C C . SER A 1 95 ? 4.062 14.804 -9.675 1.00 67.81 95 SER A C 1
ATOM 702 O O . SER A 1 95 ? 3.311 15.752 -9.440 1.00 67.81 95 SER A O 1
ATOM 704 N N . ARG A 1 96 ? 3.909 13.595 -9.106 1.00 72.75 96 ARG A N 1
ATOM 705 C CA . ARG A 1 96 ? 2.840 13.230 -8.153 1.00 72.75 96 ARG A CA 1
ATOM 706 C C . ARG A 1 96 ? 2.780 14.155 -6.931 1.00 72.75 96 ARG A C 1
ATOM 708 O O . ARG A 1 96 ? 3.767 14.809 -6.593 1.00 72.75 96 ARG A O 1
ATOM 715 N N . ALA A 1 97 ? 1.611 14.267 -6.298 1.00 71.75 97 ALA A N 1
ATOM 716 C CA . ALA A 1 97 ? 1.340 15.254 -5.239 1.00 71.75 97 ALA A CA 1
ATOM 717 C C . ALA A 1 97 ? 2.248 15.104 -3.999 1.00 71.75 97 ALA A C 1
ATOM 719 O O . ALA A 1 97 ? 2.643 16.075 -3.367 1.00 71.75 97 ALA A O 1
ATOM 720 N N . ASP A 1 98 ? 2.609 13.870 -3.706 1.00 75.12 98 ASP A N 1
ATOM 721 C CA . ASP A 1 98 ? 3.491 13.344 -2.660 1.00 75.12 98 ASP A CA 1
ATOM 722 C C . ASP A 1 98 ? 4.971 13.219 -3.076 1.00 75.12 98 ASP A C 1
ATOM 724 O O . ASP A 1 98 ? 5.830 12.948 -2.237 1.00 75.12 98 ASP A O 1
ATOM 728 N N . LYS A 1 99 ? 5.291 13.475 -4.350 1.00 79.62 99 LYS A N 1
ATOM 729 C CA . LYS A 1 99 ? 6.656 13.676 -4.864 1.00 79.62 99 LYS A CA 1
ATOM 730 C C . LYS A 1 99 ? 7.615 12.484 -4.719 1.00 79.62 99 LYS A C 1
ATOM 732 O O . LYS A 1 99 ? 8.821 12.700 -4.824 1.00 79.62 99 LYS A O 1
ATOM 737 N N . LEU A 1 100 ? 7.145 11.248 -4.514 1.00 85.19 100 LEU A N 1
ATOM 738 C CA . LEU A 1 100 ? 8.041 10.082 -4.390 1.00 85.19 100 LEU A CA 1
ATOM 739 C C . LEU A 1 100 ? 8.208 9.323 -5.733 1.00 85.19 100 LEU A C 1
ATOM 741 O O . LEU A 1 100 ? 7.370 9.453 -6.628 1.00 85.19 100 LEU A O 1
ATOM 745 N N . PRO A 1 101 ? 9.267 8.510 -5.910 1.00 88.25 101 PRO A N 1
ATOM 746 C CA . PRO A 1 101 ? 9.453 7.676 -7.106 1.00 88.25 101 PRO A CA 1
ATOM 747 C C . PRO A 1 101 ? 8.319 6.662 -7.303 1.00 88.25 101 PRO A C 1
ATOM 749 O O . PRO A 1 101 ? 7.709 6.228 -6.338 1.00 88.25 101 PRO A O 1
ATOM 752 N N . THR A 1 102 ? 8.044 6.231 -8.528 1.00 89.44 102 THR A N 1
ATOM 753 C CA . THR A 1 102 ? 7.025 5.209 -8.841 1.00 89.44 102 THR A CA 1
ATOM 754 C C . THR A 1 102 ? 7.641 3.855 -9.169 1.00 89.44 102 THR A C 1
ATOM 756 O O . THR A 1 102 ? 6.920 2.864 -9.223 1.00 89.44 102 THR A O 1
ATOM 759 N N . ARG A 1 103 ? 8.961 3.773 -9.384 1.00 91.50 103 ARG A N 1
ATOM 760 C CA . ARG A 1 103 ? 9.679 2.516 -9.643 1.00 91.50 103 ARG A CA 1
ATOM 761 C C . ARG A 1 103 ? 11.177 2.623 -9.358 1.00 91.50 103 ARG A C 1
ATOM 763 O O . ARG A 1 103 ? 11.727 3.719 -9.276 1.00 91.50 103 ARG A O 1
ATOM 770 N N . LEU A 1 104 ? 11.836 1.469 -9.277 1.00 92.31 104 LEU A N 1
ATOM 771 C CA . LEU A 1 104 ? 13.294 1.369 -9.346 1.00 92.31 104 LEU A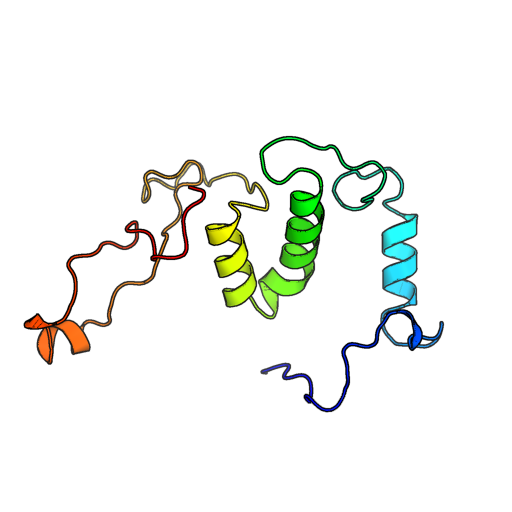 CA 1
ATOM 772 C C . LEU A 1 104 ? 13.756 1.312 -10.807 1.00 92.31 104 LEU A C 1
ATOM 774 O O . LEU A 1 104 ? 13.018 0.847 -11.681 1.00 92.31 104 LEU A O 1
ATOM 778 N N . LEU A 1 105 ? 14.973 1.793 -11.054 1.00 92.69 105 LEU A N 1
ATOM 779 C CA . LEU A 1 105 ? 15.622 1.695 -12.359 1.00 92.69 105 LEU A CA 1
ATOM 780 C C . LEU A 1 105 ? 16.178 0.287 -12.581 1.00 92.69 105 LEU A C 1
ATOM 782 O O . LEU A 1 105 ? 16.522 -0.415 -11.628 1.00 92.69 105 LEU A O 1
ATOM 786 N N . TYR A 1 106 ? 16.292 -0.098 -13.851 1.00 94.44 106 TYR A N 1
ATOM 787 C CA . TYR A 1 106 ? 17.025 -1.300 -14.233 1.00 94.44 106 TYR A CA 1
ATOM 788 C C . TYR A 1 106 ? 18.493 -1.196 -13.785 1.00 94.44 106 TYR A C 1
ATOM 790 O O . TYR A 1 106 ? 19.055 -0.095 -13.782 1.00 94.44 106 TYR A O 1
ATOM 798 N N . PRO A 1 107 ? 19.125 -2.315 -13.389 1.00 94.25 107 PRO A N 1
ATOM 799 C CA . PRO A 1 107 ? 20.519 -2.303 -12.975 1.00 94.25 107 PRO A CA 1
ATOM 800 C C . PRO A 1 107 ? 21.432 -1.940 -14.149 1.00 94.25 107 PRO A C 1
ATOM 802 O O . PRO A 1 107 ? 21.157 -2.274 -15.302 1.00 94.25 107 PRO A O 1
ATOM 805 N N . LEU A 1 108 ? 22.567 -1.309 -13.842 1.00 93.50 108 LEU A N 1
ATOM 806 C CA . LEU A 1 108 ? 23.535 -0.879 -14.855 1.00 93.50 108 LEU A CA 1
ATOM 807 C C . LEU A 1 108 ? 24.055 -2.050 -15.702 1.00 93.50 108 LEU A C 1
ATOM 809 O O . LEU A 1 108 ? 24.263 -1.889 -16.900 1.00 93.50 108 LEU A O 1
ATOM 813 N N . SER A 1 109 ? 24.215 -3.237 -15.111 1.00 95.88 109 SER A N 1
ATOM 814 C CA . SER A 1 109 ? 24.639 -4.434 -15.842 1.00 95.88 109 SER A CA 1
ATOM 815 C C . SER A 1 109 ? 23.688 -4.792 -16.983 1.00 95.88 109 SER A C 1
ATOM 817 O O . SER A 1 109 ? 24.151 -5.167 -18.048 1.00 95.88 109 SER A O 1
ATOM 819 N N . GLU A 1 110 ? 22.377 -4.620 -16.801 1.00 94.88 110 GLU A N 1
ATOM 820 C CA . GLU A 1 110 ? 21.411 -4.914 -17.863 1.00 94.88 110 GLU A CA 1
ATOM 821 C C . GLU A 1 110 ? 21.565 -3.924 -19.019 1.00 94.88 110 GLU A C 1
ATOM 823 O O . GLU A 1 110 ? 21.442 -4.290 -20.187 1.00 94.88 110 GLU A O 1
ATOM 828 N N . SER A 1 111 ? 21.894 -2.664 -18.709 1.00 89.69 111 SER A N 1
ATOM 829 C CA . SER A 1 111 ? 22.116 -1.648 -19.741 1.00 89.69 111 SER A CA 1
ATOM 830 C C . SER A 1 111 ? 23.351 -1.926 -20.595 1.00 89.69 111 SER A C 1
ATOM 832 O O . SER A 1 111 ? 23.346 -1.593 -21.778 1.00 89.69 111 SER A O 1
ATOM 834 N N . SER A 1 112 ? 24.377 -2.577 -20.034 1.00 92.88 112 SER A N 1
ATOM 835 C CA . SER A 1 112 ? 25.591 -2.928 -20.772 1.00 92.88 112 SER A CA 1
ATOM 836 C C . SER A 1 112 ? 25.482 -4.254 -21.527 1.00 92.88 112 SER A C 1
ATOM 838 O O . SER A 1 112 ? 26.095 -4.385 -22.583 1.00 92.88 112 SER A O 1
ATOM 840 N N . THR A 1 113 ? 24.716 -5.229 -21.028 1.00 96.12 113 THR A N 1
ATOM 841 C CA . THR A 1 113 ? 24.607 -6.565 -21.643 1.00 96.12 113 THR A CA 1
ATOM 842 C C . THR A 1 113 ? 23.396 -6.727 -22.560 1.00 96.12 113 THR A C 1
ATOM 844 O O . THR A 1 113 ? 23.438 -7.554 -23.469 1.00 96.12 113 THR A O 1
ATOM 847 N N . ASN A 1 114 ? 22.324 -5.960 -22.341 1.00 95.75 114 ASN A N 1
ATOM 848 C CA . ASN A 1 114 ? 21.024 -6.159 -22.985 1.00 95.75 114 ASN A CA 1
ATOM 849 C C . ASN A 1 114 ? 20.296 -4.832 -23.295 1.00 95.75 114 ASN A C 1
ATOM 851 O O . ASN A 1 114 ? 19.066 -4.768 -23.346 1.00 95.75 114 ASN A O 1
ATOM 855 N N . GLY A 1 115 ? 21.050 -3.749 -23.514 1.00 92.69 115 GLY A N 1
ATOM 856 C CA . GLY A 1 115 ? 20.504 -2.390 -23.622 1.00 92.69 115 GLY A CA 1
ATOM 857 C C . GLY A 1 115 ? 19.427 -2.202 -24.698 1.00 92.69 115 GLY A C 1
ATOM 858 O O . GLY A 1 115 ? 18.507 -1.414 -24.501 1.00 92.69 115 GLY A O 1
ATOM 859 N N . ALA A 1 116 ? 19.478 -2.965 -25.796 1.00 95.44 116 ALA A N 1
ATOM 860 C CA . ALA A 1 116 ? 18.480 -2.896 -26.867 1.00 95.44 116 ALA A CA 1
ATOM 861 C C . ALA A 1 116 ? 17.061 -3.316 -26.427 1.00 95.44 116 ALA A C 1
ATOM 863 O O . ALA A 1 116 ? 1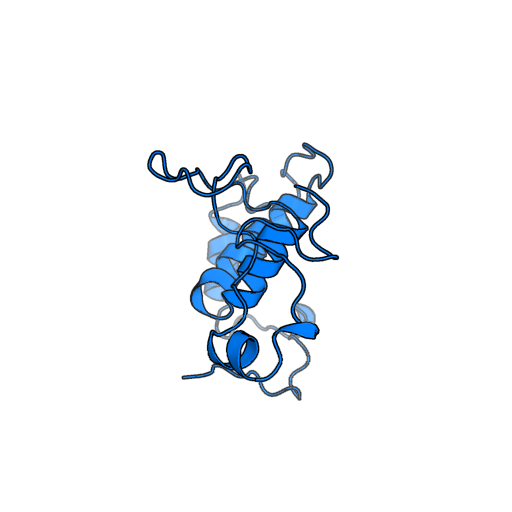6.090 -2.913 -27.060 1.00 95.44 116 ALA A O 1
ATOM 864 N N . ASN A 1 117 ? 16.935 -4.099 -25.349 1.00 94.88 117 ASN A N 1
ATOM 865 C CA . ASN A 1 117 ? 15.654 -4.586 -24.828 1.00 94.88 117 ASN A CA 1
ATOM 866 C C . ASN A 1 117 ? 15.172 -3.811 -23.589 1.00 94.88 117 ASN A C 1
ATOM 868 O O . ASN A 1 117 ? 14.125 -4.141 -23.027 1.00 94.88 117 ASN A O 1
ATOM 872 N N . ILE A 1 118 ? 15.909 -2.785 -23.149 1.00 92.75 118 ILE A N 1
ATOM 873 C CA . ILE A 1 118 ? 15.498 -1.963 -22.010 1.00 92.75 118 ILE A CA 1
ATOM 874 C C . ILE A 1 118 ? 14.568 -0.850 -22.496 1.00 92.75 118 ILE A C 1
ATOM 876 O O . ILE A 1 118 ? 14.963 -0.039 -23.336 1.00 92.75 118 ILE A O 1
ATOM 880 N N . PRO A 1 119 ? 13.344 -0.745 -21.950 1.00 92.19 119 PRO A N 1
ATOM 881 C CA . PRO A 1 119 ? 12.465 0.363 -22.277 1.00 92.19 119 PRO A CA 1
ATOM 882 C C . PRO A 1 119 ? 13.020 1.673 -21.706 1.00 92.19 119 PRO A C 1
ATOM 884 O O . PRO A 1 119 ? 13.550 1.715 -20.593 1.00 92.19 119 PRO A O 1
ATOM 887 N N . VAL A 1 120 ? 12.837 2.770 -22.439 1.00 91.81 120 VAL A N 1
ATOM 888 C CA . VAL A 1 120 ? 13.213 4.108 -21.967 1.00 91.81 120 VAL A CA 1
ATOM 889 C C . VAL A 1 120 ? 12.239 4.535 -20.869 1.00 91.81 120 VAL A C 1
ATOM 891 O O . VAL A 1 120 ? 11.096 4.892 -21.144 1.00 91.81 120 VAL A O 1
ATOM 894 N N . VAL A 1 121 ? 12.681 4.469 -19.613 1.00 92.50 121 VAL A N 1
ATOM 895 C CA . VAL A 1 121 ? 11.875 4.808 -18.433 1.00 92.50 121 VAL A CA 1
ATOM 896 C C . VAL A 1 121 ? 12.703 5.565 -17.401 1.00 92.50 121 VAL A C 1
ATOM 898 O O . VAL A 1 121 ? 13.913 5.384 -17.284 1.00 92.50 121 VAL A O 1
ATOM 901 N N . THR A 1 122 ? 12.028 6.385 -16.605 1.00 90.88 122 THR A N 1
ATOM 902 C CA . THR A 1 122 ? 12.588 7.065 -15.430 1.00 90.88 122 THR A CA 1
ATOM 903 C C . THR A 1 122 ? 12.065 6.430 -14.139 1.00 90.88 122 THR A C 1
ATOM 905 O O . THR A 1 122 ? 11.127 5.628 -14.148 1.00 90.88 122 THR A O 1
ATOM 908 N N . ASN A 1 123 ? 12.611 6.841 -12.993 1.00 89.00 123 ASN A N 1
ATOM 909 C CA . ASN A 1 123 ? 12.106 6.459 -11.668 1.00 89.00 123 ASN A CA 1
ATOM 910 C C . ASN A 1 123 ? 10.701 7.023 -11.352 1.00 89.00 123 ASN A C 1
ATOM 912 O O . ASN A 1 123 ? 10.131 6.677 -10.321 1.00 89.00 123 ASN A O 1
ATOM 916 N N . THR A 1 124 ? 10.149 7.870 -12.226 1.00 89.69 124 THR A N 1
ATOM 917 C CA . THR A 1 124 ? 8.803 8.463 -12.143 1.00 89.69 124 THR A CA 1
ATOM 918 C C . THR A 1 124 ? 7.843 7.934 -13.206 1.00 89.69 124 THR A C 1
ATOM 920 O O . THR A 1 124 ? 6.666 8.288 -13.210 1.00 89.69 124 THR A O 1
ATOM 923 N N . THR A 1 125 ? 8.316 7.079 -14.116 1.00 90.69 125 THR A N 1
ATOM 924 C CA . THR A 1 125 ? 7.437 6.399 -15.071 1.00 90.69 125 THR A CA 1
ATOM 925 C C . THR A 1 125 ? 6.593 5.370 -14.318 1.00 90.69 125 THR A C 1
ATOM 927 O O . THR A 1 125 ? 7.133 4.578 -13.543 1.00 90.69 125 THR A O 1
ATOM 930 N N . LYS A 1 126 ? 5.270 5.366 -14.503 1.00 89.56 126 LYS A N 1
ATOM 931 C CA . LYS A 1 126 ? 4.377 4.420 -13.813 1.00 89.56 126 LYS A CA 1
ATOM 932 C C . LYS A 1 126 ? 4.561 2.990 -14.321 1.00 89.56 126 LYS A C 1
ATOM 934 O O . LYS A 1 126 ? 4.994 2.759 -15.452 1.00 89.56 126 LYS A O 1
ATOM 939 N N . ILE A 1 127 ? 4.255 2.025 -13.459 1.00 91.00 127 ILE A N 1
ATOM 940 C CA . ILE A 1 127 ? 4.162 0.610 -13.839 1.00 91.00 127 ILE A CA 1
ATOM 941 C C . ILE A 1 127 ? 2.752 0.363 -14.397 1.00 91.00 127 ILE A C 1
ATOM 943 O O . ILE A 1 127 ? 1.826 1.090 -14.066 1.00 91.00 127 ILE A O 1
ATOM 947 N N . PHE A 1 128 ? 2.566 -0.647 -15.247 1.00 91.31 128 PHE A N 1
ATOM 948 C CA . PHE A 1 128 ? 1.307 -0.865 -15.975 1.00 91.31 128 PHE A CA 1
ATOM 949 C C . PHE A 1 128 ? 0.044 -0.975 -15.092 1.00 91.31 128 PHE A C 1
ATOM 951 O O . PHE A 1 128 ? -1.047 -0.680 -15.566 1.00 91.31 128 PHE A O 1
ATOM 958 N N . TRP A 1 129 ? 0.176 -1.413 -13.835 1.00 91.50 129 TRP A N 1
ATOM 959 C CA . TRP A 1 129 ? -0.931 -1.558 -12.878 1.00 91.50 129 TRP A CA 1
ATOM 960 C C . TRP A 1 129 ? -1.141 -0.329 -11.978 1.00 91.50 129 TRP A C 1
ATOM 962 O O . TRP A 1 129 ? -2.079 -0.299 -11.182 1.00 91.50 129 TRP A O 1
ATOM 972 N N . ASP A 1 130 ? -0.273 0.673 -12.086 1.00 89.62 130 ASP A N 1
ATOM 973 C CA . ASP A 1 130 ? -0.307 1.912 -11.314 1.00 89.62 130 ASP A CA 1
ATOM 974 C C . ASP A 1 130 ? -1.098 2.975 -12.102 1.00 89.62 130 ASP A C 1
ATOM 976 O O . ASP A 1 130 ? -0.553 3.665 -12.966 1.00 89.62 130 ASP A O 1
ATOM 980 N N . VAL A 1 131 ? -2.421 3.016 -11.881 1.00 78.25 131 VAL A N 1
ATOM 981 C CA . VAL A 1 131 ? -3.395 3.745 -12.730 1.00 78.25 131 VAL A CA 1
ATOM 982 C C . VAL A 1 131 ? -4.153 4.877 -12.030 1.00 78.25 131 VAL A C 1
ATOM 984 O O . VAL A 1 131 ? -4.884 5.604 -12.694 1.00 78.25 131 VAL A O 1
ATOM 987 N N . VAL A 1 132 ? -4.047 4.997 -10.704 1.00 69.88 132 VAL A N 1
ATOM 988 C CA . VAL A 1 132 ? -4.896 5.903 -9.900 1.00 69.88 132 VAL A CA 1
ATOM 989 C C . VAL A 1 132 ? -4.265 7.285 -9.700 1.00 69.88 132 VAL A C 1
ATOM 991 O O . VAL A 1 132 ? -4.983 8.247 -9.427 1.00 69.88 132 VAL A O 1
ATOM 994 N N . ASP A 1 133 ? -2.949 7.390 -9.870 1.00 57.88 133 ASP A N 1
ATOM 995 C CA . ASP A 1 133 ? -2.216 8.660 -9.838 1.00 57.88 133 ASP A CA 1
ATOM 996 C C . ASP A 1 133 ? -2.502 9.560 -11.051 1.00 57.88 133 ASP A C 1
ATOM 998 O O . ASP A 1 133 ? -2.724 9.031 -12.165 1.00 57.88 133 ASP A O 1
#

Foldseek 3Di:
DQPDDPPVDDPPPVVNDDPPPPCNVVVVVVCVVCVPPLLADLVPNAQDPPCGSVLSVLSVVLVVQCPNPVVVNLVSCQLPVPDVDQADPPQDCEPDPNNDFQDDDDDPVCCVPPVVPDDDDDSHDHDPSRDPD

Sequence (133 aa):
MYAYRSGTAAPATVASATATTAGVTQYNTYLANNTANPLVNFDIATTSGNLGKQAIILYQKYLALNSIASTEAWDDYRRAAQPKLPASTQSGIASRADKLPTRLLYPLSESSTNGANIPVVTNTTKIFWDVVD

pLDDT: mean 82.49, std 14.91, range [37.94, 96.69]